Protein AF-A0A534SX08-F1 (afdb_monomer)

Secondary structure (DSSP, 8-state):
--HHHHHHH--HHHHHHHHHHHHHHHHHHHTHHHHHHHHHHHTT--HHHHHHHHHHHHHHHHHHHHHHHHHHHHH-HHHHHHH--

Mean predicted aligned error: 8.99 Å

Radius of gyration: 18.36 Å; Cα contacts (8 Å, |Δi|>4): 26; chains: 1; bounding box: 39×29×53 Å

pLDDT: mean 79.0, std 9.04, range [50.5, 90.06]

Solvent-accessible surface area (backbone atoms only — not comparable to full-atom values): 4920 Å² total; per-residue (Å²): 135,62,72,66,58,58,67,72,71,53,64,63,70,58,53,52,50,52,49,52,52,52,53,50,52,51,49,63,68,52,46,45,62,72,48,37,56,56,54,25,62,78,66,69,48,54,74,66,57,39,49,46,65,45,43,50,60,55,53,50,52,57,57,47,51,55,54,50,52,58,42,27,78,74,64,34,64,71,56,40,54,72,72,68,114

Sequence (85 aa):
MSLRAFKQAGHWPTLVAAFLYFDLSFCVWSLLGPLGNFIAEDFRLDATWKGILVATPLLGGSIFRVVMGGLTDHLGPRRTGLVGI

Foldseek 3Di:
DDPVVVVVPDDPVVVVVVVCLVVVVVCVLQVLVVVLVVVCVVVVDDPVVSVCSNVVSVVVLVVVVVVLVVVCVVVNDVVSSVVND

Structure (mmCIF, N/CA/C/O backbone):
data_AF-A0A534SX08-F1
#
_entry.id   AF-A0A534SX08-F1
#
loop_
_atom_site.group_PDB
_atom_site.id
_atom_site.type_symbol
_atom_site.label_atom_id
_atom_site.label_alt_id
_atom_site.label_comp_id
_atom_site.label_asym_id
_atom_site.label_entity_id
_atom_site.label_seq_id
_atom_site.pdbx_PDB_ins_code
_atom_site.Cartn_x
_atom_site.Cartn_y
_atom_site.Cartn_z
_atom_site.occupancy
_atom_site.B_iso_or_equiv
_atom_site.auth_seq_id
_atom_site.auth_comp_id
_atom_site.auth_asym_id
_atom_site.auth_atom_id
_atom_site.pdbx_PDB_model_num
ATOM 1 N N . MET A 1 1 ? -8.235 20.936 25.761 1.00 50.50 1 MET A N 1
ATOM 2 C CA . MET A 1 1 ? -8.343 19.458 25.792 1.00 50.50 1 MET A CA 1
ATOM 3 C C . MET A 1 1 ? -7.281 18.907 26.738 1.00 50.50 1 MET A C 1
ATOM 5 O O . MET A 1 1 ? -6.116 19.234 26.572 1.00 50.50 1 MET A O 1
ATOM 9 N N . SER A 1 2 ? -7.674 18.161 27.774 1.00 54.47 2 SER A N 1
ATOM 10 C CA . SER A 1 2 ? -6.763 17.648 28.813 1.00 54.47 2 SER A CA 1
ATOM 11 C C . SER A 1 2 ? -5.959 16.441 28.307 1.00 54.47 2 SER A C 1
ATOM 13 O O . SER A 1 2 ? -6.549 15.461 27.857 1.00 54.47 2 SER A O 1
ATOM 15 N N . LEU A 1 3 ? -4.624 16.472 28.431 1.00 62.72 3 LEU A N 1
ATOM 16 C CA . LEU A 1 3 ? -3.716 15.361 28.080 1.00 62.72 3 LEU A CA 1
ATOM 17 C C . LEU A 1 3 ? -4.071 14.041 28.794 1.00 62.72 3 LEU A C 1
ATOM 19 O O . LEU A 1 3 ? -3.803 12.958 28.275 1.00 62.72 3 LEU A O 1
ATOM 23 N N . ARG A 1 4 ? -4.723 14.116 29.964 1.00 60.44 4 ARG A N 1
ATOM 24 C CA . ARG A 1 4 ? -5.218 12.937 30.695 1.00 60.44 4 ARG A CA 1
ATOM 25 C C . ARG A 1 4 ? -6.396 12.262 29.992 1.00 60.44 4 ARG A C 1
ATOM 27 O O . ARG A 1 4 ? -6.443 11.039 29.972 1.00 60.44 4 ARG A O 1
ATOM 34 N N . ALA A 1 5 ? -7.287 13.033 29.365 1.00 60.56 5 ALA A N 1
ATOM 35 C CA . ALA A 1 5 ? -8.421 12.492 28.615 1.00 60.56 5 ALA A CA 1
ATOM 36 C C . ALA A 1 5 ? -7.967 11.775 27.331 1.00 60.56 5 ALA A C 1
ATOM 38 O O . ALA A 1 5 ? -8.492 10.719 26.997 1.00 60.56 5 ALA A O 1
ATOM 39 N N . PHE A 1 6 ? -6.928 12.286 26.660 1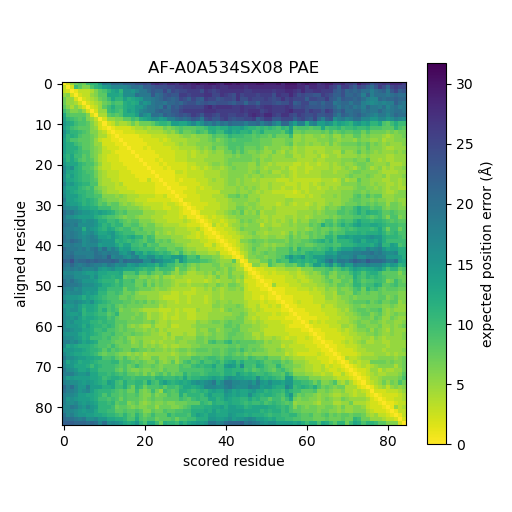.00 58.44 6 PHE A N 1
ATOM 40 C CA . PHE A 1 6 ? -6.346 11.649 25.471 1.00 58.44 6 PHE A CA 1
ATOM 41 C C . PHE A 1 6 ? -5.696 10.293 25.797 1.00 58.44 6 PHE A C 1
ATOM 43 O O . PHE A 1 6 ? -5.836 9.329 25.049 1.00 58.44 6 PHE A O 1
ATOM 50 N N . LYS A 1 7 ? -5.036 10.198 26.961 1.00 60.16 7 LYS A N 1
ATOM 51 C CA . LYS A 1 7 ? -4.395 8.964 27.443 1.00 60.16 7 LYS A CA 1
ATOM 52 C C . LYS A 1 7 ? -5.398 7.911 27.947 1.00 60.16 7 LYS A C 1
ATOM 54 O O . LYS A 1 7 ? -5.067 6.733 27.951 1.00 60.16 7 LYS A O 1
ATOM 59 N N . GLN A 1 8 ? -6.603 8.323 28.355 1.00 58.75 8 GLN A N 1
ATOM 60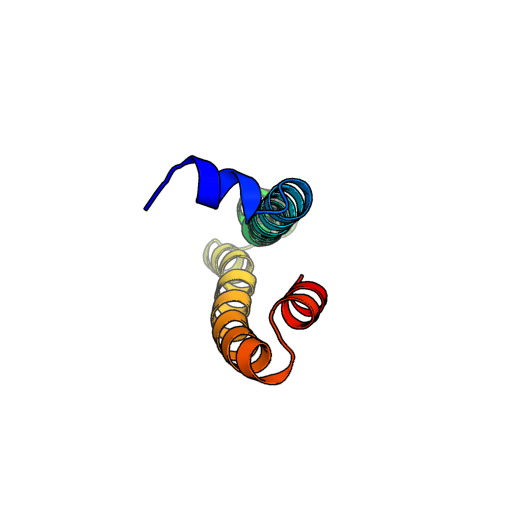 C CA . GLN A 1 8 ? -7.699 7.433 28.776 1.00 58.75 8 GLN A CA 1
ATOM 61 C C . GLN A 1 8 ? -8.605 6.982 27.619 1.00 58.75 8 GLN A C 1
ATOM 63 O O . GLN A 1 8 ? -9.251 5.947 27.733 1.00 58.75 8 GLN A O 1
ATOM 68 N N . ALA A 1 9 ? -8.651 7.733 26.515 1.00 61.97 9 ALA A N 1
ATOM 69 C CA . ALA A 1 9 ? -9.527 7.449 25.376 1.00 61.97 9 ALA A CA 1
ATOM 70 C C . ALA A 1 9 ? -8.909 6.518 24.311 1.00 61.97 9 ALA A C 1
ATOM 72 O O . ALA A 1 9 ? -9.636 5.976 23.482 1.00 61.97 9 ALA A O 1
ATOM 73 N N . GLY A 1 10 ? -7.583 6.340 24.296 1.00 61.56 10 GLY A N 1
ATOM 74 C CA . GLY A 1 10 ? -6.880 5.629 23.221 1.00 61.56 10 GLY A CA 1
ATOM 75 C C . GLY A 1 10 ? -6.376 4.235 23.602 1.00 61.56 10 GLY A C 1
ATOM 76 O O . GLY A 1 10 ? -5.516 4.101 24.471 1.00 61.56 10 GLY A O 1
ATOM 77 N N . HIS A 1 11 ? -6.818 3.195 22.882 1.00 76.06 11 HIS A N 1
ATOM 78 C CA . HIS A 1 11 ? -6.184 1.871 22.921 1.00 76.06 11 HIS A CA 1
ATOM 79 C C . HIS A 1 11 ? -4.831 1.906 22.196 1.00 76.06 11 HIS A C 1
ATOM 81 O O . HIS A 1 11 ? -4.745 1.744 20.978 1.00 76.06 11 HIS A O 1
ATOM 87 N N . TRP A 1 12 ? -3.758 2.085 22.966 1.00 79.81 12 TRP A N 1
ATOM 88 C CA . TRP A 1 12 ? -2.380 2.123 22.466 1.00 79.81 12 TRP A CA 1
ATOM 89 C C . TRP A 1 12 ? -1.982 0.920 21.577 1.00 79.81 12 TRP A C 1
ATOM 91 O O . TRP A 1 12 ? -1.351 1.146 20.546 1.00 79.81 12 TRP A O 1
ATOM 101 N N . PRO A 1 13 ? -2.406 -0.333 21.864 1.00 81.38 13 PRO A N 1
ATOM 102 C CA . PRO A 1 13 ? -2.114 -1.472 20.987 1.00 81.38 13 PRO A CA 1
ATOM 103 C C . PRO A 1 13 ? -2.739 -1.338 19.594 1.00 81.38 13 PRO A C 1
ATOM 105 O O . PRO A 1 13 ? -2.123 -1.701 18.598 1.00 81.38 13 PRO A O 1
ATOM 108 N N . THR A 1 14 ? -3.952 -0.784 19.506 1.00 82.56 14 THR A N 1
ATOM 109 C CA . THR A 1 14 ? -4.635 -0.557 18.225 1.00 82.56 14 THR A CA 1
ATOM 110 C C . THR A 1 14 ? -3.942 0.531 17.415 1.00 82.56 14 THR A C 1
ATOM 112 O O . THR A 1 14 ? -3.864 0.419 16.196 1.00 82.56 14 THR A O 1
ATOM 115 N N . LEU A 1 15 ? -3.396 1.551 18.082 1.00 83.19 15 LEU A N 1
ATOM 116 C CA . LEU A 1 15 ? -2.613 2.596 17.428 1.00 83.19 15 LEU A CA 1
ATOM 117 C C . LEU A 1 15 ? -1.345 2.018 16.785 1.00 83.19 15 LEU A C 1
ATOM 119 O O . LEU A 1 15 ? -1.075 2.283 15.618 1.00 83.19 15 LEU A O 1
ATOM 123 N N . VAL A 1 16 ? -0.599 1.193 17.527 1.00 87.50 16 VAL A N 1
ATOM 124 C CA . VAL A 1 16 ? 0.609 0.531 17.009 1.00 87.50 16 VAL A CA 1
ATOM 125 C C . VAL A 1 16 ? 0.262 -0.432 15.878 1.00 87.50 16 VAL A C 1
ATOM 127 O O . VAL A 1 16 ? 0.932 -0.428 14.851 1.00 87.50 16 VAL A O 1
ATOM 130 N N . ALA A 1 17 ? -0.813 -1.212 16.018 1.00 85.69 17 ALA A N 1
ATOM 131 C CA . ALA A 1 17 ? -1.278 -2.095 14.953 1.00 85.69 17 ALA A CA 1
ATOM 132 C C . ALA A 1 17 ? -1.648 -1.318 13.677 1.00 85.69 17 ALA A C 1
ATOM 134 O O . ALA A 1 17 ? -1.260 -1.727 12.587 1.00 85.69 17 ALA A O 1
ATOM 135 N N . ALA A 1 18 ? -2.348 -0.184 13.801 1.00 84.38 18 ALA A N 1
ATOM 136 C CA . ALA A 1 18 ? -2.696 0.669 12.664 1.00 84.38 18 ALA A CA 1
ATOM 137 C C . ALA A 1 18 ? -1.460 1.321 12.024 1.00 84.38 18 ALA A C 1
ATOM 139 O O . ALA A 1 18 ? -1.382 1.413 10.801 1.00 84.38 18 ALA A O 1
ATOM 140 N N . PHE A 1 19 ? -0.483 1.729 12.839 1.00 88.00 19 PHE A N 1
ATOM 141 C CA . PHE A 1 19 ? 0.793 2.257 12.363 1.00 88.00 19 PHE A CA 1
A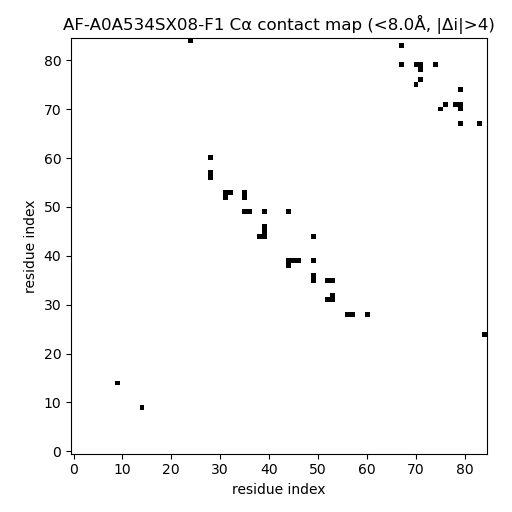TOM 142 C C . PHE A 1 19 ? 1.569 1.208 11.558 1.00 88.00 19 PHE A C 1
ATOM 144 O O . PHE A 1 19 ? 1.942 1.475 10.421 1.00 88.00 19 PHE A O 1
ATOM 151 N N . LEU A 1 20 ? 1.742 0.001 12.106 1.00 89.12 20 LEU A N 1
ATOM 152 C CA . LEU A 1 20 ? 2.428 -1.099 11.421 1.00 89.12 20 LEU A CA 1
ATOM 153 C C . LEU A 1 20 ? 1.698 -1.523 10.146 1.00 89.12 20 LEU A C 1
ATOM 155 O O . LEU A 1 20 ? 2.336 -1.750 9.125 1.00 89.12 20 LEU A O 1
ATOM 159 N N . TYR A 1 21 ? 0.367 -1.600 10.186 1.00 86.19 21 TYR A N 1
ATOM 160 C CA . TYR A 1 21 ? -0.450 -1.884 9.007 1.00 86.19 21 TYR A CA 1
ATOM 161 C C . TYR A 1 21 ? -0.184 -0.864 7.888 1.00 86.19 21 TYR A C 1
ATOM 163 O O . TYR A 1 21 ? 0.055 -1.247 6.742 1.00 86.19 21 TYR A O 1
ATOM 171 N N . PHE A 1 22 ? -0.203 0.431 8.216 1.00 84.94 22 PHE A N 1
ATOM 172 C CA . PHE A 1 22 ? 0.024 1.504 7.248 1.00 84.94 22 PHE A CA 1
ATOM 173 C C . PHE A 1 22 ? 1.451 1.484 6.688 1.00 84.94 22 PHE A C 1
ATOM 175 O O . PHE A 1 22 ? 1.629 1.562 5.472 1.00 84.94 22 PHE A O 1
ATOM 182 N N . ASP A 1 23 ? 2.447 1.341 7.561 1.00 90.06 23 ASP A N 1
ATOM 183 C CA . ASP A 1 23 ? 3.864 1.315 7.194 1.00 90.06 23 ASP A CA 1
ATOM 184 C C . ASP A 1 23 ? 4.191 0.124 6.278 1.00 90.06 23 ASP A C 1
ATOM 186 O O . ASP A 1 23 ? 4.740 0.301 5.189 1.00 90.06 23 ASP A O 1
ATOM 190 N N . LEU A 1 24 ? 3.733 -1.080 6.640 1.00 89.00 24 LEU A N 1
ATOM 191 C CA . LEU A 1 24 ? 3.914 -2.284 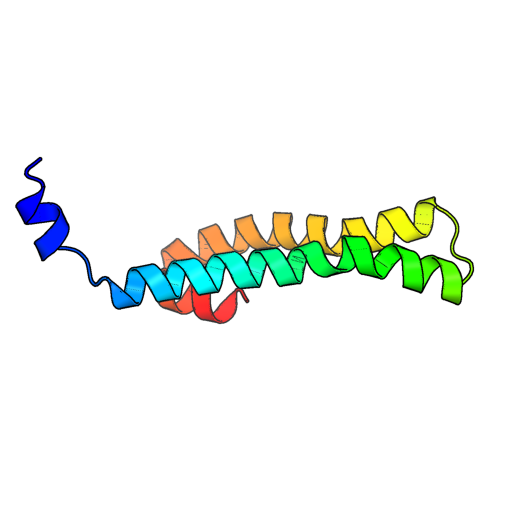5.825 1.00 89.00 24 LEU A CA 1
ATOM 192 C C . LEU A 1 24 ? 3.232 -2.165 4.462 1.00 89.00 24 LEU A C 1
ATOM 194 O O . LEU A 1 24 ? 3.841 -2.505 3.447 1.00 89.00 24 LEU A O 1
ATOM 198 N N . SER A 1 25 ? 2.001 -1.646 4.422 1.00 86.12 25 SER A N 1
ATOM 199 C CA . SER A 1 25 ? 1.281 -1.420 3.160 1.00 86.12 25 SER A CA 1
ATOM 200 C C . SER A 1 25 ? 2.074 -0.490 2.236 1.00 86.12 25 SER A C 1
ATOM 202 O O . SER A 1 25 ? 2.186 -0.736 1.034 1.00 86.12 25 SER A O 1
ATOM 204 N N . PHE A 1 26 ? 2.677 0.561 2.796 1.00 84.06 26 PHE A N 1
ATOM 205 C CA . PHE A 1 26 ? 3.497 1.502 2.038 1.00 84.06 26 PHE A CA 1
ATOM 206 C C . PHE A 1 26 ? 4.824 0.887 1.566 1.00 84.06 26 PHE A C 1
ATOM 208 O O . PHE A 1 26 ? 5.255 1.135 0.433 1.00 84.06 26 PHE A O 1
ATOM 215 N N . CYS A 1 27 ? 5.443 0.042 2.394 1.00 88.00 27 CYS A N 1
ATOM 216 C CA . CYS A 1 27 ? 6.641 -0.715 2.041 1.00 88.00 27 CYS A CA 1
ATOM 217 C C . CYS A 1 27 ? 6.386 -1.673 0.873 1.00 88.00 27 CYS A C 1
ATOM 219 O O . CYS A 1 27 ? 7.142 -1.656 -0.098 1.00 88.00 27 CYS A O 1
ATOM 221 N N . VAL A 1 28 ? 5.310 -2.465 0.935 1.00 86.25 28 VAL A N 1
ATOM 222 C CA . VAL A 1 28 ? 4.920 -3.388 -0.144 1.00 86.25 28 VAL A CA 1
ATOM 223 C C . VAL A 1 28 ? 4.662 -2.617 -1.436 1.00 86.25 28 VAL A C 1
ATOM 225 O O . VAL A 1 28 ? 5.144 -3.007 -2.498 1.00 86.25 28 VAL A O 1
ATOM 228 N N . TRP A 1 29 ? 3.974 -1.480 -1.344 1.00 84.12 29 TRP A N 1
ATOM 229 C CA . TRP A 1 29 ? 3.673 -0.655 -2.509 1.00 84.12 29 TRP A CA 1
ATOM 230 C C . TRP A 1 29 ? 4.924 -0.052 -3.166 1.00 84.12 29 TRP A C 1
ATOM 232 O O . TRP A 1 29 ? 5.011 0.017 -4.392 1.00 84.12 29 TRP A O 1
ATOM 242 N N . SER A 1 30 ? 5.919 0.332 -2.364 1.00 85.94 30 SER A N 1
ATOM 243 C CA . SER A 1 30 ? 7.167 0.940 -2.847 1.00 85.94 30 SER A CA 1
ATOM 244 C C . SER A 1 30 ? 8.237 -0.082 -3.254 1.00 85.94 30 SER A C 1
ATOM 246 O O . SER A 1 30 ? 9.260 0.298 -3.824 1.00 85.94 30 SER A O 1
ATOM 248 N N . LEU A 1 31 ? 8.018 -1.377 -2.995 1.00 87.44 31 LEU A N 1
ATOM 249 C CA . LEU A 1 31 ? 9.000 -2.449 -3.195 1.00 87.44 31 LEU A CA 1
ATOM 250 C C . LEU A 1 31 ? 9.445 -2.601 -4.659 1.00 87.44 31 LEU A C 1
ATOM 252 O O . LEU A 1 31 ? 10.598 -2.938 -4.935 1.00 87.44 31 LEU A O 1
ATOM 256 N N . LEU A 1 32 ? 8.552 -2.313 -5.609 1.00 84.50 32 LEU A N 1
ATOM 257 C CA . LEU A 1 32 ? 8.862 -2.382 -7.040 1.00 84.50 32 LEU A CA 1
ATOM 258 C C . LEU A 1 32 ? 9.847 -1.299 -7.501 1.00 84.50 32 LEU A C 1
ATOM 260 O O . LEU A 1 32 ? 10.475 -1.475 -8.540 1.00 84.50 32 LEU A O 1
ATOM 264 N N . GLY A 1 33 ? 10.050 -0.229 -6.726 1.00 84.00 33 GLY A N 1
ATOM 265 C CA . GLY A 1 33 ? 11.070 0.785 -7.006 1.00 84.00 33 GLY A CA 1
ATOM 266 C C . GLY A 1 33 ? 12.487 0.194 -7.078 1.00 84.00 33 GLY A C 1
ATOM 267 O O . GLY A 1 33 ? 13.097 0.224 -8.147 1.00 84.00 33 GLY A O 1
ATOM 268 N N . PRO A 1 34 ? 13.021 -0.376 -5.981 1.00 84.19 34 PRO A N 1
ATOM 269 C CA . PRO A 1 34 ? 14.333 -1.019 -5.993 1.00 84.19 34 PRO A CA 1
ATOM 270 C C . PRO A 1 34 ? 14.367 -2.303 -6.838 1.00 84.19 34 PRO A C 1
ATOM 272 O O . PRO A 1 34 ? 15.348 -2.525 -7.549 1.00 84.19 34 PRO A O 1
ATOM 275 N N . LEU A 1 35 ? 13.308 -3.125 -6.820 1.00 82.81 35 LEU A N 1
ATOM 276 C CA . LEU A 1 35 ? 13.260 -4.367 -7.610 1.00 82.81 35 LEU A CA 1
ATOM 277 C C . LEU A 1 35 ? 13.216 -4.119 -9.124 1.00 82.81 35 LEU A C 1
ATOM 279 O O . LEU A 1 35 ? 13.726 -4.931 -9.893 1.00 82.81 35 LEU A O 1
ATOM 283 N N . GLY A 1 36 ? 12.665 -2.987 -9.564 1.00 79.81 36 GLY A N 1
ATOM 284 C CA . GLY A 1 36 ? 12.579 -2.635 -10.979 1.00 79.81 36 GLY A CA 1
ATOM 285 C C . GLY A 1 36 ? 13.942 -2.492 -11.662 1.00 79.81 36 GLY A C 1
ATOM 286 O O . GLY A 1 36 ? 14.027 -2.672 -12.873 1.00 79.81 36 GLY A O 1
ATOM 287 N N . ASN A 1 37 ? 15.018 -2.202 -10.918 1.00 78.62 37 ASN A N 1
ATOM 288 C CA . ASN A 1 37 ? 16.380 -2.187 -11.464 1.00 78.62 37 ASN A CA 1
ATOM 289 C C . ASN A 1 37 ? 16.837 -3.594 -11.868 1.00 78.62 37 ASN A C 1
ATOM 291 O O . ASN A 1 37 ? 17.262 -3.779 -13.003 1.00 78.62 37 ASN A O 1
ATOM 295 N N . PHE A 1 38 ? 16.666 -4.571 -10.976 1.00 81.81 38 PHE A N 1
ATOM 296 C CA . PHE A 1 38 ? 17.057 -5.963 -11.212 1.00 81.81 38 PHE A CA 1
ATOM 297 C C . PHE A 1 38 ? 16.232 -6.599 -12.337 1.00 81.81 38 PHE A C 1
ATOM 299 O O . PHE A 1 38 ? 16.785 -7.182 -13.261 1.00 81.81 38 PHE A O 1
ATOM 306 N N . ILE A 1 39 ? 14.911 -6.384 -12.332 1.00 79.50 39 ILE A N 1
ATOM 307 C CA . ILE A 1 39 ? 14.020 -6.893 -13.389 1.00 79.50 39 ILE A CA 1
ATOM 308 C C . ILE A 1 39 ? 14.393 -6.293 -14.755 1.00 79.50 39 ILE A C 1
ATOM 310 O O . ILE A 1 39 ? 14.355 -6.982 -15.773 1.00 79.50 39 ILE A O 1
ATOM 314 N N . ALA A 1 40 ? 14.757 -5.009 -14.802 1.00 77.56 40 ALA A N 1
ATOM 315 C CA . ALA A 1 40 ? 15.153 -4.374 -16.053 1.00 77.56 40 ALA A CA 1
ATOM 316 C C . ALA A 1 40 ? 16.485 -4.912 -16.598 1.00 77.56 40 ALA A C 1
ATOM 318 O O . ALA A 1 40 ? 16.619 -5.043 -17.816 1.00 77.56 40 ALA A O 1
ATOM 319 N N . GLU A 1 41 ? 17.437 -5.242 -15.720 1.00 78.06 41 GLU A N 1
ATOM 320 C CA . GLU A 1 41 ? 18.710 -5.867 -16.094 1.00 78.06 41 GLU A CA 1
ATOM 321 C C . GLU A 1 41 ? 18.505 -7.292 -16.624 1.00 78.06 41 GLU A C 1
ATOM 323 O O . GLU A 1 41 ? 18.998 -7.610 -17.710 1.00 78.06 41 GLU A O 1
ATOM 328 N N . ASP A 1 42 ? 17.707 -8.109 -15.930 1.00 81.00 42 ASP A N 1
ATOM 329 C CA . ASP A 1 42 ? 17.449 -9.505 -16.305 1.00 81.00 42 ASP A CA 1
ATOM 330 C C . ASP A 1 42 ? 16.687 -9.630 -17.636 1.00 81.00 42 ASP A C 1
ATOM 332 O O . ASP A 1 42 ? 16.988 -10.497 -18.459 1.00 81.00 42 ASP A O 1
ATOM 336 N N . PHE A 1 43 ? 15.720 -8.741 -17.889 1.00 78.69 43 PHE A N 1
ATOM 337 C CA . PHE A 1 43 ? 14.882 -8.773 -19.096 1.00 78.69 43 PHE A CA 1
ATOM 338 C C . PHE A 1 43 ? 15.344 -7.824 -20.214 1.00 78.69 43 PHE A C 1
ATOM 340 O O . PHE A 1 43 ? 14.676 -7.744 -21.248 1.00 78.69 43 PHE A O 1
ATOM 347 N N . ARG A 1 44 ? 16.471 -7.113 -20.042 1.00 75.12 44 ARG A N 1
ATOM 348 C CA . ARG A 1 44 ? 16.972 -6.084 -20.984 1.00 75.12 44 ARG A CA 1
ATOM 349 C C . ARG A 1 44 ? 15.890 -5.072 -21.387 1.00 75.12 44 ARG A C 1
ATOM 351 O O . ARG A 1 44 ? 15.760 -4.711 -22.559 1.00 75.12 44 ARG A O 1
ATOM 358 N N . LEU A 1 45 ? 15.078 -4.648 -20.422 1.00 73.19 45 LEU A N 1
ATOM 359 C CA . LEU A 1 45 ? 13.955 -3.749 -20.677 1.00 73.19 45 LEU A CA 1
ATOM 360 C C . LEU A 1 45 ? 14.448 -2.320 -20.898 1.00 73.19 45 LEU A C 1
ATOM 362 O O . LEU A 1 45 ? 15.276 -1.806 -20.146 1.00 73.19 45 LEU A O 1
ATOM 366 N N . ASP A 1 46 ? 13.886 -1.664 -21.911 1.00 78.25 46 ASP A N 1
ATOM 367 C CA . ASP A 1 46 ? 14.103 -0.241 -22.147 1.00 78.25 46 ASP A CA 1
ATOM 368 C C . ASP A 1 46 ? 13.601 0.606 -20.959 1.00 78.25 46 ASP A C 1
ATOM 370 O O . ASP A 1 46 ? 12.688 0.208 -20.220 1.00 78.25 46 ASP A O 1
ATOM 374 N N . ALA A 1 47 ? 14.188 1.793 -20.772 1.00 78.25 47 ALA A N 1
ATOM 375 C CA . ALA A 1 47 ? 13.911 2.668 -19.630 1.00 78.25 47 ALA A CA 1
ATOM 376 C C . ALA A 1 47 ? 12.415 3.009 -19.494 1.00 78.25 47 ALA A C 1
ATOM 378 O O . ALA A 1 47 ? 11.900 3.131 -18.378 1.00 78.25 47 ALA A O 1
ATOM 379 N N . THR A 1 48 ? 11.697 3.095 -20.618 1.00 81.19 48 THR A N 1
ATOM 380 C CA . THR A 1 48 ? 10.249 3.327 -20.646 1.00 81.19 48 THR A CA 1
ATOM 381 C C . THR A 1 48 ? 9.458 2.172 -20.026 1.00 81.19 48 THR A C 1
ATOM 383 O O . THR A 1 48 ? 8.566 2.412 -19.212 1.00 81.19 48 THR A O 1
ATOM 386 N N . TRP A 1 49 ? 9.796 0.918 -20.337 1.00 79.56 49 TRP A N 1
ATOM 387 C CA . TRP A 1 49 ? 9.081 -0.254 -19.814 1.00 79.56 49 TRP A CA 1
ATOM 388 C C . TRP A 1 49 ? 9.315 -0.466 -18.322 1.00 79.56 49 TRP A C 1
ATOM 390 O O . TRP A 1 49 ? 8.385 -0.804 -17.589 1.00 79.56 49 TRP A O 1
ATOM 400 N N . LYS A 1 50 ? 10.530 -0.182 -17.852 1.00 79.50 50 LYS A N 1
ATOM 401 C CA . LYS A 1 50 ? 10.845 -0.137 -16.421 1.00 79.50 50 LYS A CA 1
ATOM 402 C C . LYS A 1 50 ? 10.023 0.930 -15.693 1.00 79.50 50 LYS A C 1
ATOM 404 O O . LYS A 1 50 ? 9.485 0.666 -14.619 1.00 79.50 50 LYS A O 1
ATOM 409 N N . GLY A 1 51 ? 9.897 2.118 -16.287 1.00 82.50 51 GLY A N 1
ATOM 410 C CA . GLY A 1 51 ? 9.069 3.197 -15.751 1.00 82.50 51 GLY A CA 1
ATOM 411 C C . GLY A 1 51 ? 7.598 2.795 -15.632 1.00 82.50 51 GLY A C 1
ATOM 412 O O . GLY A 1 51 ? 6.989 3.022 -14.590 1.00 82.50 51 GLY A O 1
ATOM 413 N N . ILE A 1 52 ? 7.051 2.130 -16.655 1.00 85.31 52 ILE A N 1
ATOM 414 C CA . ILE A 1 52 ? 5.678 1.603 -16.630 1.00 85.31 52 ILE A CA 1
ATOM 415 C C . ILE A 1 52 ? 5.520 0.546 -15.533 1.00 85.31 52 ILE A C 1
ATOM 417 O O . ILE A 1 52 ? 4.569 0.633 -14.764 1.00 85.31 52 ILE A O 1
ATOM 421 N N . LEU A 1 53 ? 6.464 -0.390 -15.400 1.00 84.75 53 LEU A N 1
ATOM 422 C CA . LEU A 1 53 ? 6.422 -1.454 -14.391 1.00 84.75 53 LEU A CA 1
ATOM 423 C C . LEU A 1 53 ? 6.349 -0.907 -12.958 1.00 84.75 53 LEU A C 1
ATOM 425 O O . LEU A 1 53 ? 5.584 -1.418 -12.141 1.00 84.75 53 LEU A O 1
ATOM 429 N N . VAL A 1 54 ? 7.100 0.156 -12.661 1.00 84.31 54 VAL A N 1
ATOM 430 C CA . VAL A 1 54 ? 7.030 0.840 -11.361 1.00 84.31 54 VAL A CA 1
ATOM 431 C C . VAL A 1 54 ? 5.767 1.699 -11.254 1.00 84.31 54 VAL A C 1
ATOM 433 O O . VAL A 1 54 ? 5.161 1.762 -10.191 1.00 84.31 54 VAL A O 1
ATOM 436 N N . ALA A 1 55 ? 5.320 2.340 -12.336 1.00 86.06 55 ALA A N 1
ATOM 437 C CA . ALA A 1 55 ? 4.153 3.222 -12.315 1.00 86.06 55 ALA A CA 1
ATOM 438 C C . ALA A 1 55 ? 2.812 2.477 -12.196 1.00 86.06 55 ALA A C 1
ATOM 440 O O . ALA A 1 55 ? 1.891 2.996 -11.568 1.00 86.06 55 ALA A O 1
ATOM 441 N N . THR A 1 56 ? 2.673 1.274 -12.760 1.00 88.56 56 THR A N 1
ATOM 442 C CA . THR A 1 56 ? 1.435 0.475 -12.720 1.00 88.56 56 THR A CA 1
ATOM 443 C C . THR A 1 56 ? 0.876 0.267 -11.306 1.00 88.56 56 THR A C 1
ATOM 445 O O . THR A 1 56 ? -0.290 0.607 -11.091 1.00 88.56 56 THR A O 1
ATOM 448 N N . PRO A 1 57 ? 1.642 -0.234 -10.318 1.00 85.69 57 PRO A N 1
ATOM 449 C CA . PRO A 1 57 ? 1.145 -0.374 -8.950 1.00 85.69 57 PRO A CA 1
ATOM 450 C C . PRO A 1 57 ? 0.825 0.984 -8.318 1.00 85.69 57 PRO A C 1
ATOM 452 O O . PRO A 1 57 ? -0.158 1.082 -7.585 1.00 85.69 57 PRO A O 1
ATOM 455 N N . LEU A 1 58 ? 1.590 2.047 -8.607 1.00 87.00 58 LEU A N 1
ATOM 456 C CA . LEU A 1 58 ? 1.306 3.392 -8.091 1.00 87.00 58 LEU A CA 1
ATOM 457 C C . LEU A 1 58 ? -0.025 3.943 -8.619 1.00 87.00 58 LEU A C 1
ATOM 459 O O . LEU A 1 58 ? -0.834 4.475 -7.856 1.00 87.00 58 LEU A O 1
ATOM 463 N N . LEU A 1 59 ? -0.289 3.782 -9.912 1.00 87.62 59 LEU A N 1
ATOM 464 C CA . LEU A 1 59 ? -1.548 4.197 -10.526 1.00 87.62 59 LEU A CA 1
ATOM 465 C C . LEU A 1 59 ? -2.719 3.351 -10.014 1.00 87.62 59 LEU A C 1
ATOM 467 O O . LEU A 1 59 ? -3.749 3.906 -9.628 1.00 87.62 59 LEU A O 1
ATOM 471 N N . GLY A 1 60 ? -2.537 2.029 -9.934 1.00 87.06 60 GLY A N 1
ATOM 472 C CA . GLY A 1 60 ? -3.529 1.106 -9.383 1.00 87.06 60 GLY A CA 1
ATOM 473 C C . GLY A 1 60 ? -3.896 1.454 -7.941 1.00 87.06 60 GLY A C 1
ATOM 474 O O . GLY A 1 60 ? -5.071 1.642 -7.639 1.00 87.06 60 GLY A O 1
ATOM 475 N N . GLY A 1 61 ? -2.897 1.648 -7.076 1.00 85.06 61 GLY A N 1
ATOM 476 C CA . GLY A 1 61 ? -3.100 2.033 -5.678 1.00 85.06 61 GLY A CA 1
ATOM 477 C C . GLY A 1 61 ? -3.792 3.390 -5.517 1.00 85.06 61 GLY A C 1
ATOM 478 O O . GLY A 1 61 ? -4.649 3.542 -4.649 1.00 85.06 61 GLY A O 1
ATOM 479 N N . SER A 1 62 ? -3.483 4.366 -6.378 1.00 85.50 62 SER A N 1
ATOM 480 C CA . SER A 1 62 ? -4.133 5.685 -6.367 1.00 85.50 62 SER A CA 1
ATOM 481 C C . SER A 1 62 ? -5.636 5.595 -6.662 1.00 85.50 62 SER A C 1
ATOM 483 O O . SER A 1 62 ? -6.450 6.146 -5.918 1.00 85.50 62 SER A O 1
ATOM 485 N N . ILE A 1 63 ? -6.017 4.839 -7.697 1.00 87.44 63 ILE A N 1
ATOM 486 C CA . ILE A 1 63 ? -7.427 4.617 -8.052 1.00 87.44 63 ILE A CA 1
ATOM 487 C C . ILE A 1 63 ? -8.131 3.830 -6.945 1.00 87.44 63 ILE A C 1
ATOM 489 O O . ILE A 1 63 ? -9.218 4.208 -6.499 1.00 87.44 63 ILE A O 1
ATOM 493 N N . PHE A 1 64 ? -7.491 2.765 -6.458 1.00 85.38 64 PHE A N 1
ATOM 49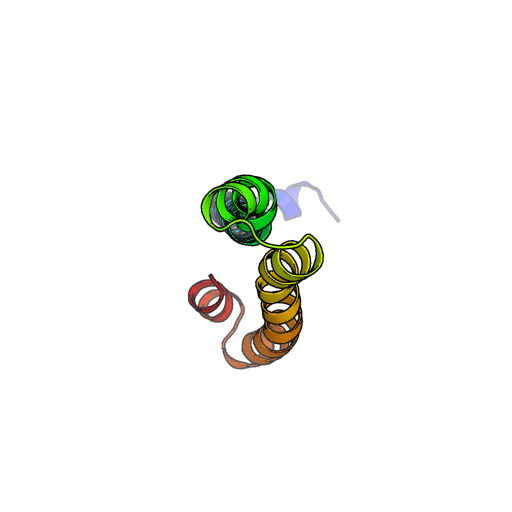4 C CA . PHE A 1 64 ? -8.051 1.917 -5.411 1.00 85.38 64 PHE A CA 1
ATOM 495 C C . PHE A 1 64 ? -8.305 2.705 -4.122 1.00 85.38 64 PHE A C 1
ATOM 497 O O . PHE A 1 64 ? -9.302 2.474 -3.446 1.00 85.38 64 PHE A O 1
ATOM 504 N N . ARG A 1 65 ? -7.476 3.710 -3.813 1.00 84.00 65 ARG A N 1
ATOM 505 C CA . ARG A 1 65 ? -7.645 4.566 -2.630 1.00 84.00 65 ARG A CA 1
ATOM 506 C C . ARG A 1 65 ? -8.970 5.341 -2.636 1.00 84.00 65 ARG A C 1
ATOM 508 O O . ARG A 1 65 ? -9.569 5.495 -1.575 1.00 84.00 65 ARG A O 1
ATOM 515 N N . VAL A 1 66 ? -9.465 5.773 -3.799 1.00 85.94 66 VAL A N 1
ATOM 516 C CA . VAL A 1 66 ? -10.777 6.443 -3.917 1.00 85.94 66 VAL A CA 1
ATOM 517 C C . VAL A 1 66 ? -11.918 5.457 -3.657 1.00 85.94 66 VAL A C 1
ATOM 519 O O . VAL A 1 66 ? -12.835 5.753 -2.893 1.00 85.94 66 VAL A O 1
ATOM 522 N N . VAL A 1 67 ? -11.828 4.257 -4.236 1.00 85.50 67 VAL A N 1
ATOM 523 C CA . VAL A 1 67 ? -12.821 3.185 -4.048 1.00 85.50 67 VAL A CA 1
ATOM 524 C C . VAL A 1 67 ? -12.873 2.743 -2.583 1.00 85.50 67 VAL A C 1
ATOM 526 O O . VAL A 1 67 ? -13.950 2.625 -2.000 1.00 85.50 67 VAL A O 1
ATO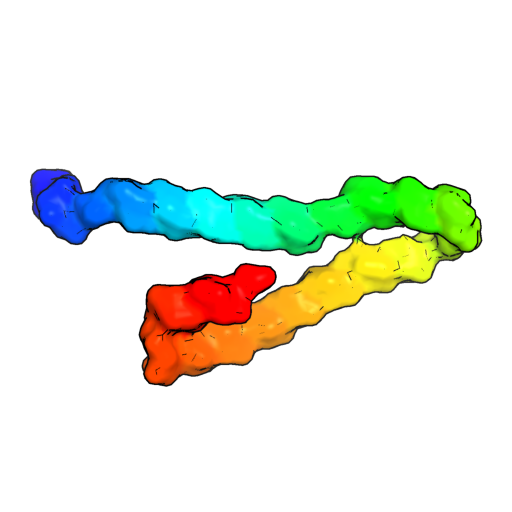M 529 N N . MET A 1 68 ? -11.707 2.571 -1.959 1.00 82.38 68 MET A N 1
ATOM 530 C CA . MET A 1 68 ? -11.579 2.199 -0.551 1.00 82.38 68 MET A C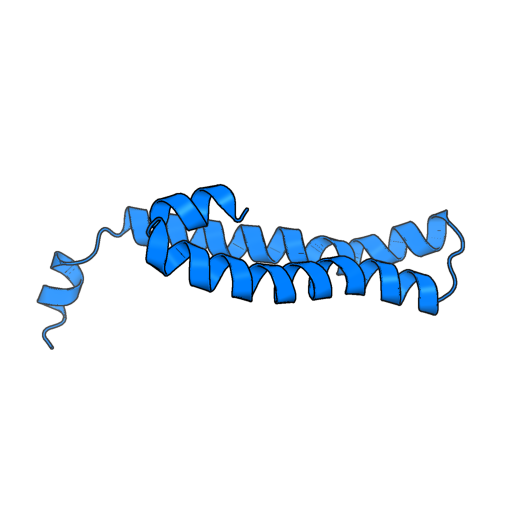A 1
ATOM 531 C C . MET A 1 68 ? -12.058 3.302 0.396 1.00 82.38 68 MET A C 1
ATOM 533 O O . MET A 1 68 ? -12.608 2.996 1.452 1.00 82.38 68 MET A O 1
ATOM 537 N N . GLY A 1 69 ? -11.920 4.575 0.010 1.00 82.06 69 GLY A N 1
ATOM 538 C CA . GLY A 1 69 ? -12.536 5.696 0.720 1.00 82.06 69 GLY A CA 1
ATOM 539 C C . GLY A 1 69 ? -14.056 5.543 0.798 1.00 82.06 69 GLY A C 1
ATOM 540 O O . GLY A 1 69 ? -14.608 5.511 1.893 1.00 82.06 69 GLY A O 1
ATOM 541 N N . GLY A 1 70 ? -14.712 5.312 -0.342 1.00 83.50 70 GLY A N 1
ATOM 542 C CA . GLY A 1 70 ? -16.160 5.074 -0.375 1.00 83.50 70 GLY A CA 1
ATOM 543 C C . GLY A 1 70 ? -16.587 3.798 0.366 1.00 83.50 70 GLY A C 1
ATOM 544 O O . GLY A 1 70 ? -17.579 3.796 1.091 1.00 83.50 70 GLY A O 1
ATOM 545 N N . LEU A 1 71 ? -15.818 2.709 0.257 1.00 79.38 71 LEU A N 1
ATOM 546 C CA . LEU A 1 71 ? -16.074 1.474 1.015 1.00 79.38 71 LEU A CA 1
ATOM 547 C C . LEU A 1 71 ? -15.959 1.677 2.530 1.00 79.38 71 LEU A C 1
ATOM 549 O O . LEU A 1 71 ? -16.691 1.034 3.282 1.00 79.38 71 LEU A O 1
ATOM 553 N N . THR A 1 72 ? -15.085 2.579 2.982 1.00 80.19 72 THR A N 1
ATOM 554 C CA . THR A 1 72 ? -14.907 2.878 4.410 1.00 80.19 72 THR A CA 1
ATOM 555 C C . THR A 1 72 ? -16.179 3.458 5.020 1.00 80.19 72 THR A C 1
ATOM 557 O O . THR A 1 72 ? -16.542 3.065 6.133 1.00 80.19 72 THR A O 1
ATOM 560 N N . ASP A 1 73 ? -16.888 4.302 4.271 1.00 79.75 73 ASP A N 1
ATOM 561 C CA . ASP A 1 73 ? -18.145 4.919 4.703 1.00 79.75 73 ASP A CA 1
ATOM 562 C C . ASP A 1 73 ? -19.290 3.896 4.825 1.00 79.75 73 ASP A C 1
ATOM 564 O O . ASP A 1 73 ? -20.187 4.060 5.652 1.00 79.75 73 ASP A O 1
ATOM 568 N N . HIS A 1 74 ? -19.240 2.799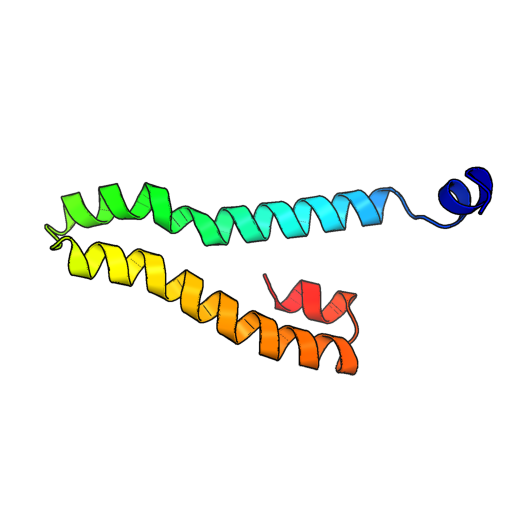 4.057 1.00 77.56 74 HIS A N 1
ATOM 569 C CA . HIS A 1 74 ? -20.285 1.767 4.042 1.00 77.56 74 HIS A CA 1
ATOM 570 C C . HIS A 1 74 ? -19.990 0.539 4.925 1.00 77.56 74 HIS A C 1
ATOM 572 O O . HIS A 1 74 ? -20.896 0.024 5.581 1.00 77.56 74 HIS A O 1
ATOM 578 N N . LEU A 1 75 ? -18.751 0.033 4.947 1.00 75.44 75 LEU A N 1
ATOM 579 C CA . LEU A 1 75 ? -18.357 -1.190 5.675 1.00 75.44 75 LEU A CA 1
ATOM 580 C C . LEU A 1 75 ? -17.663 -0.914 7.017 1.00 75.44 75 LEU A C 1
ATOM 582 O O . LEU A 1 75 ? -17.437 -1.841 7.807 1.00 75.44 75 LEU A O 1
ATOM 586 N N . GLY A 1 76 ? -17.316 0.345 7.275 1.00 77.31 76 GLY A N 1
ATOM 587 C CA . GLY A 1 76 ? -16.550 0.772 8.433 1.00 77.31 76 GLY A CA 1
ATOM 588 C C . GLY A 1 76 ? -15.033 0.568 8.272 1.00 77.31 76 GLY A C 1
ATOM 589 O O . GLY A 1 76 ? -14.567 -0.278 7.497 1.00 77.31 76 GLY A O 1
ATOM 590 N N . PRO A 1 77 ? -14.225 1.311 9.049 1.00 74.38 77 PRO A N 1
ATOM 591 C CA . PRO A 1 77 ? -12.774 1.409 8.861 1.00 74.38 77 PRO A CA 1
ATOM 592 C C . PRO A 1 77 ? -12.020 0.102 9.126 1.00 74.38 77 PRO A C 1
ATOM 594 O O . PRO A 1 77 ? -11.029 -0.187 8.462 1.00 74.38 77 PRO A O 1
ATOM 597 N N . ARG A 1 78 ? -12.498 -0.739 10.052 1.00 72.69 78 ARG A N 1
ATOM 598 C CA . ARG A 1 78 ? -11.809 -1.992 10.407 1.00 72.69 78 ARG A CA 1
ATOM 599 C C . ARG A 1 78 ? -11.892 -3.051 9.304 1.00 72.69 78 ARG A C 1
ATOM 601 O O . ARG A 1 78 ? -10.908 -3.733 9.050 1.00 72.69 78 ARG A 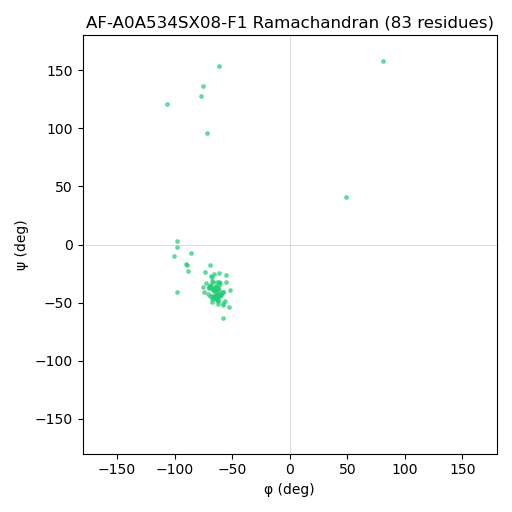O 1
ATOM 608 N N . ARG A 1 79 ? -13.061 -3.217 8.674 1.00 74.81 79 ARG A N 1
ATOM 609 C CA . ARG A 1 79 ? -13.263 -4.215 7.607 1.00 74.81 79 ARG A CA 1
ATOM 610 C C . ARG A 1 79 ? -12.605 -3.769 6.312 1.00 74.81 79 ARG A C 1
ATOM 612 O O . ARG A 1 79 ? -11.951 -4.569 5.663 1.00 74.81 79 ARG A O 1
ATOM 619 N N . THR A 1 80 ? -12.724 -2.485 5.999 1.00 76.69 80 THR A N 1
ATOM 620 C CA . THR A 1 80 ? -12.122 -1.898 4.803 1.00 76.69 80 THR A CA 1
ATOM 621 C C . THR A 1 80 ? -10.596 -1.940 4.870 1.00 76.69 80 THR A C 1
ATOM 623 O O . THR A 1 80 ? -9.965 -2.323 3.895 1.00 76.69 80 THR A O 1
ATOM 626 N N . GLY A 1 81 ? -9.996 -1.685 6.040 1.00 71.00 81 GLY A N 1
ATOM 627 C CA . GLY A 1 81 ? -8.562 -1.915 6.247 1.00 71.00 81 GLY A CA 1
ATOM 628 C C . GLY A 1 81 ? -8.155 -3.380 6.048 1.00 71.00 81 GLY A C 1
ATOM 629 O O . GLY A 1 81 ? -7.201 -3.663 5.350 1.00 71.00 81 GLY A O 1
ATOM 630 N N . LEU A 1 82 ? -8.907 -4.351 6.569 1.00 74.00 82 LEU A N 1
ATOM 631 C CA . LEU A 1 82 ? -8.559 -5.768 6.373 1.00 74.00 82 LEU A CA 1
ATOM 632 C C . LEU A 1 82 ? -8.651 -6.247 4.912 1.00 74.00 82 LEU A C 1
ATOM 634 O O . LEU A 1 82 ? -7.992 -7.218 4.564 1.00 74.00 82 LEU A O 1
ATOM 638 N N . VAL A 1 83 ? -9.469 -5.596 4.081 1.00 74.56 83 VAL A N 1
ATOM 639 C CA . VAL A 1 83 ? -9.652 -5.931 2.655 1.00 74.56 83 VAL A CA 1
ATOM 640 C C . VAL A 1 83 ? -8.665 -5.175 1.751 1.00 74.56 83 VAL A C 1
ATOM 642 O O . VAL A 1 83 ? -8.507 -5.530 0.590 1.00 74.56 83 VAL A O 1
ATOM 645 N N . GLY A 1 84 ? -8.037 -4.113 2.263 1.00 67.62 84 GLY A N 1
ATOM 646 C CA . GLY A 1 84 ? -7.249 -3.155 1.483 1.00 67.62 84 GLY A CA 1
ATOM 647 C C . GLY A 1 84 ? -5.738 -3.343 1.465 1.00 67.62 84 GLY A C 1
ATOM 648 O O . GLY A 1 84 ? -5.071 -2.528 0.828 1.00 67.62 84 GLY A O 1
ATOM 649 N N . ILE A 1 85 ? -5.217 -4.334 2.191 1.00 58.94 85 ILE A N 1
ATOM 650 C CA . ILE A 1 85 ? -3.847 -4.845 2.018 1.00 58.94 85 ILE A CA 1
ATOM 651 C C . ILE A 1 85 ? -3.826 -5.763 0.799 1.00 58.94 85 ILE A C 1
ATOM 653 O O . ILE A 1 85 ? -2.853 -5.655 0.023 1.00 58.94 85 ILE A O 1
#